Protein AF-A0A7W0ZMU8-F1 (afdb_monomer)

Foldseek 3Di:
DPPPPPDQWDQDCVQCNSAIDGPPDSHHPVVVVCCCVVVVDDPVRVCVVVVPRD

Mean predicted aligned error: 5.1 Å

Solvent-accessible surface area (backbone atoms only — not comparable to full-atom values): 3370 Å² total; per-residue (Å²): 134,84,80,77,72,84,61,63,62,38,66,45,80,79,45,83,77,39,40,55,16,36,47,100,50,94,46,42,49,66,57,54,48,42,41,36,76,74,67,66,43,50,71,69,55,50,32,68,75,38,75,87,59,130

Radius of gyration: 12.19 Å; Cα contacts (8 Å, |Δi|>4): 56; chains: 1; bounding box: 27×17×40 Å

Structure (mmCIF, N/CA/C/O backbone):
data_AF-A0A7W0ZMU8-F1
#
_entry.id   AF-A0A7W0ZMU8-F1
#
loop_
_atom_site.group_PDB
_atom_site.id
_atom_site.type_symbol
_atom_site.label_atom_id
_atom_site.label_alt_id
_atom_site.label_comp_id
_atom_site.label_asym_id
_atom_site.label_entity_id
_atom_site.label_seq_id
_atom_site.pdbx_PDB_ins_code
_atom_site.Cartn_x
_atom_site.Cartn_y
_atom_site.Cartn_z
_atom_site.occupancy
_atom_site.B_iso_or_equiv
_atom_site.auth_seq_id
_atom_site.auth_comp_id
_atom_site.auth_asym_id
_atom_site.auth_atom_id
_atom_site.pdbx_PDB_model_num
ATOM 1 N N . MET A 1 1 ? 0.947 10.571 26.278 1.00 38.47 1 MET A N 1
ATOM 2 C CA . MET A 1 1 ? 1.652 9.510 25.528 1.00 38.47 1 MET A CA 1
ATOM 3 C C . MET A 1 1 ? 0.861 9.218 24.270 1.00 38.47 1 MET A C 1
ATOM 5 O O . MET A 1 1 ? -0.157 8.544 24.339 1.00 38.47 1 MET A O 1
ATOM 9 N N . THR A 1 2 ? 1.253 9.810 23.145 1.00 43.53 2 THR A N 1
ATOM 10 C CA . THR A 1 2 ? 0.680 9.488 21.837 1.00 43.53 2 THR A CA 1
ATOM 11 C C . THR A 1 2 ? 1.175 8.102 21.443 1.00 43.53 2 THR A C 1
ATOM 13 O O . THR A 1 2 ? 2.370 7.903 21.245 1.00 43.53 2 THR A O 1
ATOM 16 N N . ASN A 1 3 ? 0.270 7.124 21.390 1.00 53.81 3 ASN A N 1
ATOM 17 C CA . ASN A 1 3 ? 0.552 5.834 20.768 1.00 53.81 3 ASN A CA 1
ATOM 18 C C . ASN A 1 3 ? 0.833 6.109 19.288 1.00 53.81 3 ASN A C 1
ATOM 20 O O . ASN A 1 3 ? -0.097 6.289 18.502 1.00 53.81 3 ASN A O 1
ATOM 24 N N . VAL A 1 4 ? 2.108 6.211 18.915 1.00 53.62 4 VAL A N 1
ATOM 25 C CA . VAL A 1 4 ? 2.509 6.154 17.511 1.00 53.62 4 VAL A CA 1
ATOM 26 C C . VAL A 1 4 ? 2.240 4.719 17.083 1.00 53.62 4 VAL A C 1
ATOM 28 O O . VAL A 1 4 ? 3.041 3.825 17.346 1.00 53.62 4 VAL A O 1
ATOM 31 N N . SER A 1 5 ? 1.054 4.478 16.523 1.00 58.84 5 SER A N 1
ATOM 32 C CA . SER A 1 5 ? 0.738 3.180 15.940 1.00 58.84 5 SER A CA 1
ATOM 33 C C . SER A 1 5 ? 1.733 2.935 14.810 1.00 58.84 5 SER A C 1
ATOM 35 O O . SER A 1 5 ? 1.811 3.717 13.866 1.00 58.84 5 SER A O 1
ATOM 37 N N . THR A 1 6 ? 2.527 1.874 14.927 1.00 67.38 6 THR A N 1
ATOM 38 C CA . THR A 1 6 ? 3.471 1.434 13.888 1.00 67.38 6 THR A CA 1
ATOM 39 C C . THR A 1 6 ? 2.763 0.728 12.731 1.00 67.38 6 THR A C 1
ATOM 41 O O . THR A 1 6 ? 3.407 0.293 11.773 1.00 67.38 6 THR A O 1
ATOM 44 N N . GLU A 1 7 ? 1.436 0.598 12.806 1.00 80.38 7 GLU A N 1
ATOM 45 C CA . GLU A 1 7 ? 0.621 0.020 11.752 1.00 80.38 7 GLU A CA 1
ATOM 46 C C . GLU A 1 7 ? 0.658 0.911 10.509 1.00 80.38 7 GLU A C 1
ATOM 48 O O . GLU A 1 7 ? 0.052 1.976 10.459 1.00 80.38 7 GLU A O 1
ATOM 53 N N . ARG A 1 8 ? 1.359 0.442 9.473 1.00 89.12 8 ARG A N 1
ATOM 54 C CA . ARG A 1 8 ? 1.420 1.102 8.158 1.00 89.12 8 ARG A CA 1
ATOM 55 C C . ARG A 1 8 ? 0.179 0.849 7.303 1.00 89.12 8 ARG A C 1
ATOM 57 O O . ARG A 1 8 ? -0.041 1.538 6.310 1.00 89.12 8 ARG A O 1
ATOM 64 N N . ILE A 1 9 ? -0.635 -0.142 7.672 1.00 92.56 9 ILE A N 1
ATOM 65 C CA . ILE A 1 9 ? -1.824 -0.566 6.930 1.00 92.56 9 ILE A CA 1
ATOM 66 C C . ILE A 1 9 ? -3.011 -0.634 7.888 1.00 92.56 9 ILE A C 1
ATOM 68 O O . ILE A 1 9 ? -2.926 -1.252 8.943 1.00 92.56 9 ILE A O 1
ATOM 72 N N . THR A 1 10 ? -4.141 -0.063 7.480 1.00 93.69 10 THR A N 1
ATOM 73 C CA . THR A 1 10 ? -5.421 -0.132 8.192 1.00 93.69 10 THR A CA 1
ATOM 74 C C . THR A 1 10 ? -6.483 -0.828 7.340 1.00 93.69 10 THR A C 1
ATOM 76 O O . THR A 1 10 ? -6.441 -0.797 6.109 1.00 93.69 10 THR A O 1
ATOM 79 N N . LYS A 1 11 ? -7.454 -1.471 7.994 1.00 94.06 11 LYS A N 1
ATOM 80 C CA . LYS A 1 11 ? -8.643 -2.070 7.365 1.00 94.06 11 LYS A CA 1
ATOM 81 C C . LYS A 1 11 ? -9.884 -1.615 8.124 1.00 94.06 11 LYS A C 1
ATOM 83 O O . LYS A 1 11 ? -10.348 -2.294 9.034 1.00 94.06 11 LYS A O 1
ATOM 88 N N . ILE A 1 12 ? -10.391 -0.437 7.777 1.00 92.62 12 ILE A N 1
ATOM 89 C CA . ILE A 1 12 ? -11.528 0.175 8.472 1.00 92.62 12 ILE A CA 1
ATOM 90 C C . ILE A 1 12 ? -12.791 -0.019 7.621 1.00 92.62 12 ILE A C 1
ATOM 92 O O . ILE A 1 12 ? -12.808 0.429 6.468 1.00 92.62 12 ILE A O 1
ATOM 96 N N . PRO A 1 13 ? -13.860 -0.646 8.149 1.00 94.12 13 PRO A N 1
ATOM 97 C CA . PRO A 1 13 ? -15.148 -0.711 7.461 1.00 94.12 13 PRO A CA 1
ATOM 98 C C . PRO A 1 13 ? -15.613 0.688 7.019 1.00 94.12 13 PRO A C 1
ATOM 100 O O . PRO A 1 13 ? -15.598 1.633 7.801 1.00 94.12 13 PRO A O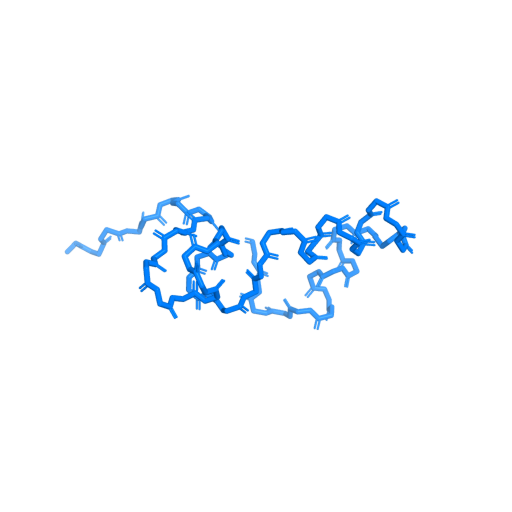 1
ATOM 103 N N . GLY A 1 14 ? -15.972 0.847 5.742 1.00 90.31 14 GLY A N 1
ATOM 104 C CA . GLY A 1 14 ? -16.343 2.147 5.153 1.00 90.31 14 GLY A CA 1
ATOM 105 C C . GLY A 1 14 ? -15.173 2.991 4.611 1.00 90.31 14 GLY A C 1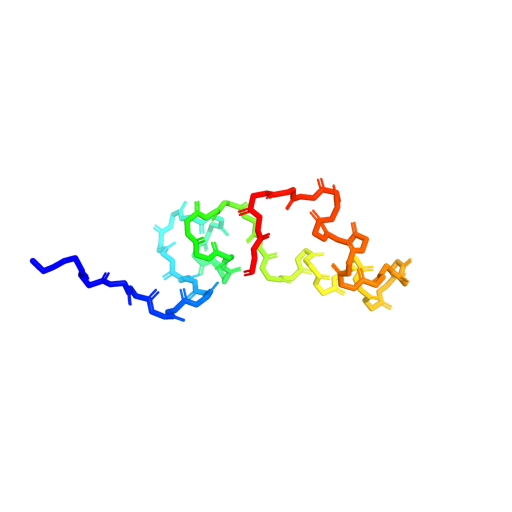
ATOM 106 O O . GLY A 1 14 ? -15.380 3.892 3.789 1.00 90.31 14 GLY A O 1
ATOM 107 N N . VAL A 1 15 ? -13.919 2.671 4.951 1.00 91.62 15 VAL A N 1
ATOM 108 C CA . VAL A 1 15 ? -12.734 3.243 4.287 1.00 91.62 15 VAL A CA 1
ATOM 109 C C . VAL A 1 15 ? -12.350 2.354 3.110 1.00 91.62 15 VAL A C 1
ATOM 111 O O . VAL A 1 15 ? -12.062 1.175 3.282 1.00 91.62 15 VAL A O 1
ATOM 114 N N . CYS A 1 16 ? -12.428 2.893 1.891 1.00 92.25 16 CYS A N 1
ATOM 115 C CA . CYS A 1 16 ? -12.208 2.159 0.636 1.00 92.25 16 CYS A CA 1
ATOM 116 C C . CYS A 1 16 ? -12.962 0.812 0.556 1.00 92.25 16 CYS A C 1
ATOM 118 O O . CYS A 1 16 ? -12.462 -0.155 -0.020 1.00 92.25 16 CYS A O 1
ATOM 120 N N . GLY A 1 17 ? -14.159 0.744 1.153 1.00 92.75 17 GLY A N 1
ATOM 121 C CA . GLY A 1 17 ? -14.978 -0.471 1.212 1.00 92.75 17 GLY A CA 1
ATOM 122 C C . GLY A 1 17 ? -14.464 -1.543 2.180 1.00 92.75 17 GLY A C 1
ATOM 123 O O . GLY A 1 17 ? -14.718 -2.719 1.951 1.00 92.75 17 GLY A O 1
ATOM 124 N N . GLY A 1 18 ? -13.709 -1.171 3.221 1.00 92.56 18 GLY A N 1
ATOM 125 C CA . GLY A 1 18 ? -13.101 -2.125 4.160 1.00 92.56 18 GLY A CA 1
ATOM 126 C C . GLY A 1 18 ? -11.828 -2.790 3.630 1.00 92.56 18 GLY A C 1
ATOM 127 O O . GLY A 1 18 ? -11.300 -3.710 4.254 1.00 92.56 18 GLY A O 1
ATOM 128 N N . LYS A 1 19 ? -11.329 -2.342 2.473 1.00 95.00 19 LYS A N 1
ATOM 129 C CA . LYS A 1 19 ? -10.076 -2.832 1.892 1.00 95.00 19 LYS A CA 1
ATOM 130 C C . LYS A 1 19 ? -8.876 -2.327 2.695 1.00 95.00 19 LYS A C 1
ATOM 132 O O . LYS A 1 19 ? -8.961 -1.335 3.411 1.00 95.00 19 LYS A O 1
ATOM 137 N N . ALA A 1 20 ? -7.749 -3.023 2.545 1.00 94.31 20 ALA A N 1
ATOM 138 C CA . ALA A 1 20 ? -6.480 -2.589 3.115 1.00 94.31 20 ALA A CA 1
ATOM 139 C C . ALA A 1 20 ? -6.055 -1.248 2.510 1.00 94.31 20 ALA A C 1
ATOM 141 O O . ALA A 1 20 ? -5.926 -1.133 1.287 1.00 94.31 20 ALA A O 1
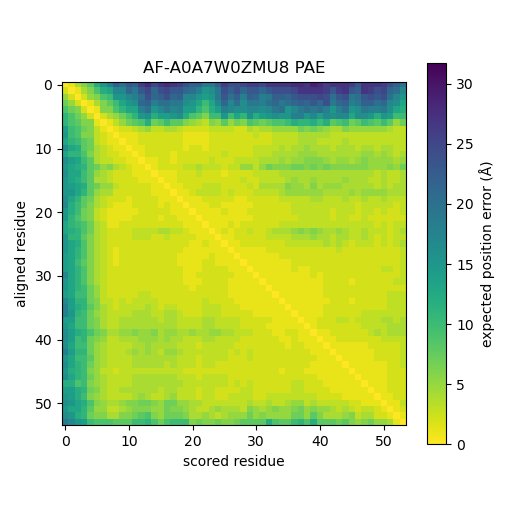ATOM 142 N N . CYS A 1 21 ? -5.807 -0.272 3.374 1.00 95.06 21 CYS A N 1
ATOM 143 C CA . CYS A 1 21 ? -5.360 1.067 3.022 1.00 95.06 21 CYS A CA 1
ATOM 144 C C . CYS A 1 21 ? -4.092 1.424 3.780 1.00 95.06 21 CYS A C 1
ATOM 146 O O . CYS A 1 21 ? -3.901 0.960 4.902 1.00 95.06 21 CYS A O 1
ATOM 148 N N . ILE A 1 22 ? -3.264 2.290 3.202 1.00 92.75 22 ILE A N 1
ATOM 149 C CA . ILE A 1 22 ? -2.169 2.918 3.941 1.00 92.75 22 ILE A CA 1
ATOM 150 C C . ILE A 1 22 ? -2.762 3.670 5.137 1.00 92.75 22 ILE A C 1
ATOM 152 O O . ILE A 1 22 ? -3.778 4.359 5.013 1.00 92.75 22 ILE A O 1
ATOM 156 N N . ALA A 1 23 ? -2.173 3.488 6.315 1.00 91.44 23 ALA A N 1
ATOM 157 C CA . ALA A 1 23 ? -2.659 4.104 7.541 1.00 91.44 23 ALA A CA 1
ATOM 158 C C . ALA A 1 23 ? -2.725 5.633 7.402 1.00 91.44 23 ALA A C 1
ATOM 160 O O . ALA A 1 23 ? -1.837 6.255 6.823 1.00 91.44 23 ALA A O 1
ATOM 161 N N . GLY A 1 24 ? -3.815 6.238 7.881 1.00 88.69 24 GLY A N 1
ATOM 162 C CA . GLY A 1 24 ? -4.052 7.682 7.751 1.00 88.69 24 GLY A CA 1
ATOM 163 C C . GLY A 1 24 ? -4.443 8.153 6.344 1.00 88.69 24 GLY A C 1
ATOM 164 O O . GLY A 1 24 ? -4.718 9.335 6.161 1.00 88.69 24 GLY A O 1
ATOM 165 N N . HIS A 1 25 ? -4.528 7.250 5.364 1.00 90.44 25 HIS A N 1
ATOM 166 C CA . HIS A 1 25 ? -4.776 7.588 3.967 1.00 90.44 25 HIS A CA 1
ATOM 167 C C . HIS A 1 25 ? -5.964 6.815 3.387 1.00 90.44 25 HIS A C 1
ATOM 169 O O . HIS A 1 25 ? -6.345 5.738 3.846 1.00 90.44 25 HIS A O 1
ATOM 175 N N . ARG A 1 26 ? -6.540 7.350 2.305 1.00 93.06 26 ARG A N 1
ATOM 176 C CA . ARG A 1 26 ? -7.535 6.645 1.476 1.00 93.06 26 ARG A CA 1
ATOM 177 C C . ARG A 1 26 ? -6.909 6.028 0.225 1.00 93.06 26 ARG A C 1
ATOM 179 O O . ARG A 1 26 ? -7.534 5.986 -0.828 1.00 93.06 26 ARG A O 1
ATOM 186 N N . ILE A 1 27 ? -5.677 5.549 0.360 1.00 93.44 27 ILE A N 1
ATOM 187 C CA . ILE A 1 27 ? -4.911 4.897 -0.704 1.00 93.44 27 ILE A CA 1
ATOM 188 C C . ILE A 1 27 ? -4.906 3.405 -0.408 1.00 93.44 27 ILE A C 1
ATOM 190 O O . ILE A 1 27 ? -4.487 2.998 0.679 1.00 93.44 27 ILE 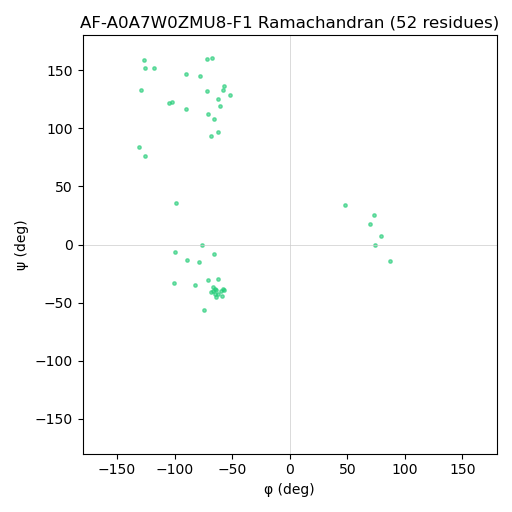A O 1
ATOM 194 N N . ARG A 1 28 ? -5.405 2.581 -1.333 1.00 95.31 28 ARG A N 1
ATOM 195 C CA . ARG A 1 28 ? -5.458 1.133 -1.110 1.00 95.31 28 ARG A CA 1
ATOM 196 C C . ARG A 1 28 ? -4.078 0.539 -1.337 1.00 95.31 28 ARG A C 1
ATOM 198 O O . ARG A 1 28 ? -3.378 0.926 -2.265 1.00 95.31 28 ARG A O 1
ATOM 205 N N . VAL A 1 29 ? -3.740 -0.486 -0.565 1.00 94.88 29 VAL A N 1
ATOM 206 C CA . VAL A 1 29 ? -2.482 -1.227 -0.748 1.00 94.88 29 VAL A CA 1
ATOM 207 C C . VAL A 1 29 ? -2.394 -1.815 -2.161 1.00 94.88 29 VAL A C 1
ATOM 209 O O . VAL A 1 29 ? -1.344 -1.757 -2.7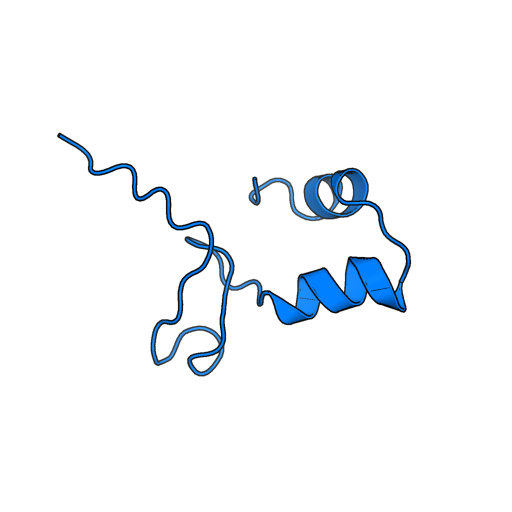85 1.00 94.88 29 VAL A O 1
ATOM 212 N N . MET A 1 30 ? -3.514 -2.298 -2.710 1.00 96.19 30 MET A N 1
ATOM 213 C CA . MET A 1 30 ? -3.557 -2.825 -4.080 1.00 96.19 30 MET A CA 1
ATOM 214 C C . MET A 1 30 ? -3.229 -1.779 -5.148 1.00 96.19 30 MET A C 1
ATOM 216 O O . MET A 1 30 ? -2.697 -2.148 -6.186 1.00 96.19 30 MET A O 1
ATOM 220 N N . ASP A 1 31 ? -3.526 -0.498 -4.913 1.00 95.31 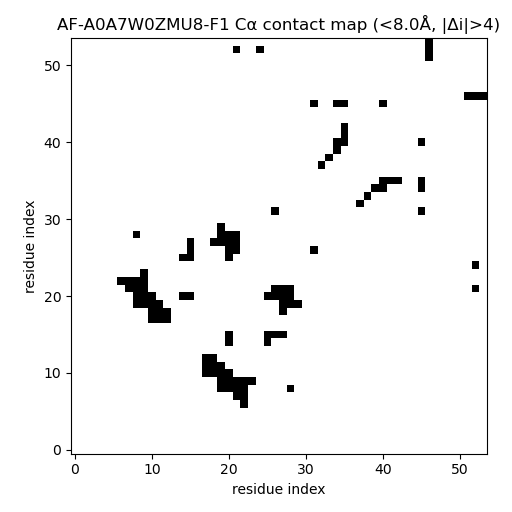31 ASP A N 1
ATOM 221 C CA . ASP A 1 31 ? -3.182 0.548 -5.880 1.00 95.31 31 ASP A CA 1
ATOM 222 C C . ASP A 1 31 ? -1.658 0.721 -5.941 1.00 95.31 31 ASP A C 1
ATOM 224 O O . ASP A 1 31 ? -1.094 0.773 -7.026 1.00 95.31 31 ASP A O 1
ATOM 228 N N . ILE A 1 32 ? -0.982 0.682 -4.786 1.00 94.25 32 ILE A N 1
ATOM 229 C CA . ILE A 1 32 ? 0.486 0.702 -4.703 1.00 94.25 32 ILE A CA 1
ATOM 230 C C . ILE A 1 32 ? 1.101 -0.528 -5.382 1.00 94.25 32 ILE A C 1
ATOM 232 O O . ILE A 1 32 ? 2.057 -0.394 -6.139 1.00 94.25 32 ILE A O 1
ATOM 236 N N . VAL A 1 33 ? 0.521 -1.715 -5.171 1.00 95.38 33 VAL A N 1
ATOM 237 C CA . VAL A 1 33 ? 0.965 -2.948 -5.847 1.00 95.38 33 VAL A CA 1
ATOM 238 C C . VAL A 1 33 ? 0.842 -2.815 -7.366 1.00 95.38 33 VAL A C 1
ATOM 240 O O . VAL A 1 33 ? 1.739 -3.238 -8.080 1.00 95.38 33 VAL A O 1
ATOM 243 N N . ILE A 1 34 ? -0.225 -2.194 -7.878 1.00 96.81 34 ILE A N 1
ATOM 244 C CA . ILE A 1 34 ? -0.379 -1.956 -9.320 1.00 96.81 34 ILE A CA 1
ATOM 245 C C . ILE A 1 34 ? 0.706 -1.007 -9.840 1.00 96.81 34 ILE A C 1
ATOM 247 O O . ILE A 1 34 ? 1.315 -1.296 -10.868 1.00 96.81 34 ILE A O 1
ATOM 251 N N . LEU A 1 35 ? 0.979 0.094 -9.136 1.00 95.19 35 LEU A N 1
ATOM 252 C CA . LEU A 1 35 ? 2.036 1.033 -9.528 1.00 95.19 35 LEU A CA 1
ATOM 253 C C . LEU A 1 35 ? 3.407 0.340 -9.594 1.00 95.19 35 LEU A C 1
ATOM 255 O O . LEU A 1 35 ? 4.136 0.522 -10.565 1.00 95.19 35 LEU A O 1
ATOM 259 N N . HIS A 1 36 ? 3.721 -0.490 -8.599 1.00 94.81 36 HIS A N 1
ATOM 260 C CA . HIS A 1 36 ? 5.008 -1.173 -8.513 1.00 94.81 36 HIS A CA 1
ATOM 261 C C . HIS A 1 36 ? 5.130 -2.336 -9.507 1.00 94.81 36 HIS A C 1
ATOM 263 O O . HIS A 1 36 ? 6.024 -2.354 -10.347 1.00 94.81 36 HIS A O 1
ATOM 269 N N . GLU A 1 37 ? 4.200 -3.290 -9.461 1.00 96.12 37 GLU A N 1
ATOM 270 C CA . GLU A 1 37 ? 4.306 -4.548 -10.210 1.00 96.12 37 GLU A CA 1
ATOM 271 C C . GLU A 1 37 ? 3.857 -4.420 -11.669 1.00 96.12 37 GLU A C 1
ATOM 273 O O . GLU A 1 37 ? 4.410 -5.080 -12.545 1.00 96.12 37 GLU A O 1
ATOM 278 N N . HIS A 1 38 ? 2.842 -3.595 -11.952 1.00 95.94 38 HIS A N 1
ATOM 279 C CA . HIS A 1 38 ? 2.270 -3.494 -13.300 1.00 95.94 38 HIS A CA 1
ATOM 280 C C . HIS A 1 38 ? 2.763 -2.272 -14.075 1.00 95.94 38 HIS A C 1
ATOM 282 O O . HIS A 1 38 ? 2.874 -2.350 -15.298 1.00 95.94 38 HIS A O 1
ATOM 288 N N . LEU A 1 39 ? 3.033 -1.152 -13.397 1.00 95.38 39 LEU A N 1
ATOM 289 C CA . LEU A 1 39 ? 3.550 0.062 -14.041 1.00 95.38 39 LEU A CA 1
ATOM 290 C C . LEU A 1 39 ? 5.066 0.232 -13.886 1.00 95.38 39 LEU A C 1
ATOM 292 O O . LEU A 1 39 ? 5.627 1.130 -14.507 1.00 95.38 39 LEU A O 1
ATOM 296 N N . GLY A 1 40 ? 5.725 -0.625 -13.100 1.00 96.31 40 GLY A N 1
ATOM 297 C CA . GLY A 1 40 ? 7.178 -0.617 -12.932 1.00 96.31 40 GLY A CA 1
ATOM 298 C C . GLY A 1 40 ? 7.718 0.588 -12.162 1.00 96.31 40 GLY A C 1
ATOM 299 O O . GLY A 1 40 ? 8.908 0.872 -12.272 1.00 96.31 40 GLY A O 1
ATOM 300 N N . MET A 1 41 ? 6.875 1.307 -11.412 1.00 96.69 41 MET A N 1
ATOM 301 C CA . MET A 1 41 ? 7.340 2.409 -10.567 1.00 96.69 41 MET A CA 1
ATOM 302 C C . MET A 1 41 ? 8.100 1.867 -9.361 1.00 96.69 41 MET A C 1
ATOM 304 O O . MET A 1 41 ? 7.608 1.011 -8.628 1.00 96.69 41 MET A O 1
ATOM 308 N N . SER A 1 42 ? 9.271 2.429 -9.102 1.00 95.75 42 SER A N 1
ATOM 309 C CA . SER A 1 42 ? 10.010 2.194 -7.865 1.00 95.75 42 SER A CA 1
ATOM 310 C C . SER A 1 42 ? 9.283 2.787 -6.651 1.00 95.75 42 SER A C 1
ATOM 312 O O . SER A 1 42 ? 8.450 3.689 -6.769 1.00 95.75 42 SER A O 1
ATOM 314 N N . ALA A 1 43 ? 9.617 2.309 -5.450 1.00 91.50 43 ALA A N 1
ATOM 315 C CA . ALA A 1 43 ? 9.043 2.844 -4.214 1.00 91.50 43 ALA 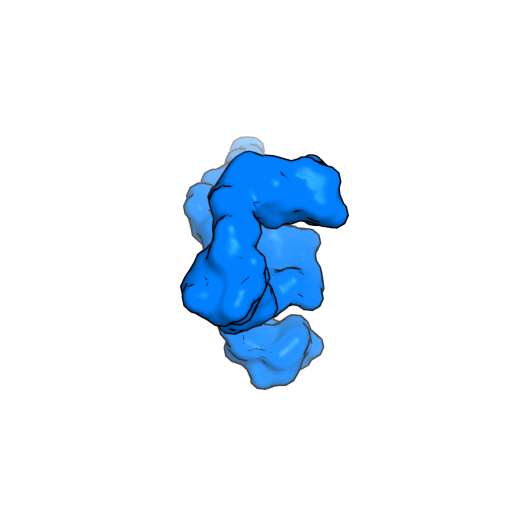A CA 1
ATOM 316 C C . ALA A 1 43 ? 9.278 4.361 -4.064 1.00 91.50 43 ALA A C 1
ATOM 318 O O . ALA A 1 43 ? 8.361 5.078 -3.665 1.00 91.50 43 ALA A O 1
ATOM 319 N N . ASP A 1 44 ? 10.460 4.856 -4.445 1.00 93.94 44 ASP A N 1
ATOM 320 C CA . ASP A 1 44 ? 10.794 6.284 -4.389 1.00 93.94 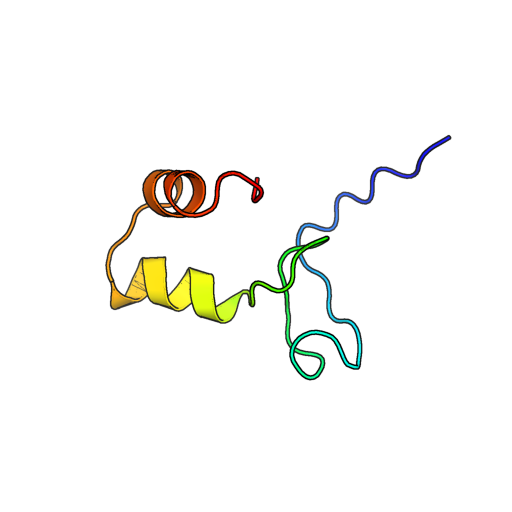44 ASP A CA 1
ATOM 321 C C . ASP A 1 44 ? 9.934 7.119 -5.346 1.00 93.94 44 ASP A C 1
ATOM 323 O O . ASP A 1 44 ? 9.484 8.209 -4.990 1.00 93.94 44 ASP A O 1
ATOM 327 N N . GLU A 1 45 ? 9.641 6.609 -6.544 1.00 94.94 45 GLU A N 1
ATOM 328 C CA . GLU A 1 45 ? 8.744 7.278 -7.494 1.00 94.94 45 GLU A CA 1
ATOM 329 C C . GLU A 1 45 ? 7.307 7.317 -6.973 1.00 94.94 45 GLU A C 1
ATOM 331 O O . GLU A 1 45 ? 6.633 8.342 -7.083 1.00 94.94 45 GLU A O 1
ATOM 336 N N . VAL A 1 46 ? 6.849 6.234 -6.342 1.00 93.06 46 VAL A N 1
ATOM 337 C CA . VAL A 1 46 ? 5.520 6.179 -5.724 1.00 93.06 46 VAL A CA 1
ATOM 338 C C . VAL A 1 46 ? 5.413 7.170 -4.559 1.00 93.06 46 VAL A C 1
ATOM 340 O O . VAL A 1 46 ? 4.421 7.892 -4.467 1.00 93.06 46 VAL A O 1
ATOM 343 N N . VAL A 1 47 ? 6.434 7.271 -3.702 1.00 92.69 47 VAL A N 1
ATOM 344 C CA . VAL A 1 47 ? 6.482 8.270 -2.617 1.00 92.69 47 VAL A CA 1
ATOM 345 C C . VAL A 1 47 ? 6.583 9.691 -3.177 1.00 92.69 47 VAL A C 1
ATOM 347 O O . VAL A 1 47 ? 5.936 10.601 -2.669 1.00 92.69 47 VAL A O 1
ATOM 350 N N . THR A 1 48 ? 7.315 9.895 -4.272 1.00 93.88 48 THR A N 1
ATOM 351 C CA . THR A 1 48 ? 7.393 11.198 -4.952 1.00 93.88 48 THR A CA 1
ATOM 352 C C . THR A 1 48 ? 6.034 11.618 -5.522 1.00 93.88 48 THR A C 1
ATOM 354 O O . THR A 1 48 ? 5.659 12.788 -5.433 1.00 93.88 48 THR A O 1
ATOM 357 N N . ALA A 1 49 ? 5.265 10.672 -6.070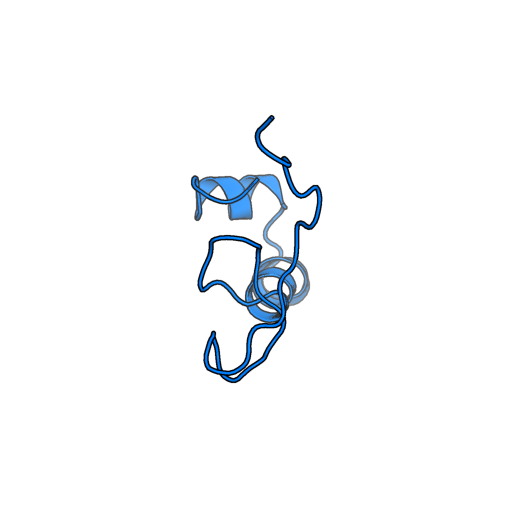 1.00 91.19 49 ALA A N 1
ATOM 358 C CA . ALA A 1 49 ? 3.909 10.913 -6.562 1.00 91.19 49 ALA A CA 1
ATOM 359 C C . ALA A 1 49 ? 2.895 11.147 -5.425 1.00 91.19 49 ALA A C 1
ATOM 361 O O . ALA A 1 49 ? 1.932 11.899 -5.595 1.00 91.19 49 ALA A O 1
ATOM 362 N N . TYR A 1 50 ? 3.116 10.530 -4.262 1.00 91.25 50 TYR A N 1
ATOM 363 C CA . TYR A 1 50 ? 2.272 10.640 -3.075 1.00 91.25 50 TYR A CA 1
ATOM 364 C C . TYR A 1 50 ? 3.108 11.066 -1.856 1.00 91.25 50 TYR A C 1
ATOM 366 O O . TYR A 1 50 ? 3.358 10.262 -0.965 1.00 91.25 50 TYR A O 1
ATOM 374 N N . PRO A 1 51 ? 3.506 12.343 -1.734 1.00 88.31 51 PRO A N 1
ATOM 375 C CA . PRO A 1 51 ? 4.479 12.778 -0.721 1.00 88.31 51 PRO A CA 1
ATOM 376 C C . PRO A 1 51 ? 4.000 12.642 0.732 1.00 88.31 51 PRO A C 1
ATOM 378 O O . PRO A 1 51 ? 4.764 12.873 1.664 1.00 88.31 51 PRO A O 1
ATOM 381 N N . THR A 1 52 ? 2.727 12.307 0.948 1.00 86.62 52 THR A N 1
ATOM 382 C CA . THR A 1 52 ? 2.152 12.105 2.280 1.00 86.62 52 THR A CA 1
ATOM 383 C C . THR A 1 52 ? 2.276 10.666 2.784 1.00 86.62 52 THR A C 1
ATOM 385 O O . THR A 1 52 ? 2.048 10.440 3.971 1.00 86.62 52 THR A O 1
ATOM 388 N N . ILE A 1 53 ? 2.619 9.694 1.925 1.00 86.50 53 ILE A N 1
ATOM 389 C CA . ILE A 1 53 ? 2.873 8.308 2.350 1.00 86.50 53 ILE A CA 1
ATOM 390 C C . ILE A 1 53 ? 4.354 8.119 2.702 1.00 86.50 53 ILE A C 1
ATOM 392 O O . ILE A 1 53 ? 5.224 8.767 2.122 1.00 86.50 53 ILE A O 1
ATOM 396 N N . THR A 1 54 ? 4.648 7.265 3.686 1.00 77.94 54 THR A N 1
ATOM 397 C CA . THR A 1 54 ? 6.007 7.007 4.202 1.00 77.94 54 THR A CA 1
ATOM 398 C C . THR A 1 54 ? 6.148 5.560 4.661 1.00 77.94 54 THR A C 1
ATOM 400 O O . THR A 1 54 ? 5.126 4.972 5.092 1.00 77.94 54 THR A O 1
#

Sequence (54 aa):
MTNVSTERITKIPGVCGGKACIAGHRIRVMDIVILHEHLGMSADEVVTAYPTIT

Nearest PDB structures (foldseek):
  2ga1-assembly1_B  TM=8.956E-01  e=6.453E-03  Trichormus variabilis ATCC 29413
  5af3-assembly1_B  TM=7.889E-01  e=2.002E+00  Mycobacterium tuberculosis H37Rv
  7m4m-assembly1_A  TM=4.863E-01  e=6.219E+00  Homo sapiens
  4ii7-assembly1_A  TM=4.048E-01  e=9.513E+00  Sulfolobus acidocaldarius DSM 639

pLDDT: mean 88.19, std 13.44, range [38.47, 96.81]

Secondary structure (DSSP, 8-state):
-------SEE--TTSGGG--EETTSS-BHHHHHIIIIIT---HHHHHHHSTT--